Protein AF-A0A7C4ZQM5-F1 (afdb_monomer_lite)

InterPro domains:
  IPR015421 Pyridoxal phosphate-dependent transferase, major domain [G3DSA:3.40.640.10] (2-47)

pLDDT: mean 94.36, std 5.96, range [63.94, 98.19]

Foldseek 3Di:
DPDDDPVCCVVCPPDDADVVGDPDDDDPPDPDDDAPDPVRVCVVVVD

Secondary structure (DSSP, 8-state):
-----HHHHHHHTT--PPTTS-SSPP----S----S-HHHHHHHTT-

Organism: NCBI:txid187137

Radius of gyration: 16.52 Å; chains: 1; bounding box: 37×20×35 Å

Sequence (47 aa):
MPEYRYATLALHAGYTPEPGGPRQVPVAQSTSFVFESAEHAARLFAL

Structure (mmCIF, N/CA/C/O backbone):
data_AF-A0A7C4ZQM5-F1
#
_entry.id   AF-A0A7C4ZQM5-F1
#
loop_
_atom_site.group_PDB
_atom_site.id
_atom_site.type_symbol
_atom_site.label_atom_id
_atom_site.label_alt_id
_atom_site.label_comp_id
_atom_site.label_asym_id
_atom_site.label_entity_id
_atom_site.label_seq_id
_atom_site.pdbx_PDB_ins_code
_atom_site.Cartn_x
_atom_site.Cartn_y
_atom_site.Cartn_z
_atom_site.occupancy
_atom_site.B_iso_or_equiv
_atom_site.auth_seq_id
_atom_site.auth_comp_id
_atom_site.auth_asym_id
_atom_site.auth_atom_id
_atom_site.pdbx_PDB_model_num
ATOM 1 N N . MET A 1 1 ? 0.977 7.103 -20.128 1.00 63.94 1 MET A N 1
ATOM 2 C CA . MET A 1 1 ? 2.274 6.740 -19.513 1.00 63.94 1 MET A CA 1
ATOM 3 C C . MET A 1 1 ? 3.230 6.369 -20.635 1.00 63.94 1 MET A C 1
ATOM 5 O O . MET A 1 1 ? 2.734 5.827 -21.617 1.00 63.94 1 MET A O 1
ATOM 9 N N . PRO A 1 2 ? 4.531 6.693 -20.554 1.00 73.00 2 PRO A N 1
ATOM 10 C CA . PRO A 1 2 ? 5.500 6.249 -21.554 1.00 73.00 2 PRO A CA 1
ATOM 11 C C . PRO A 1 2 ? 5.442 4.728 -21.711 1.00 73.00 2 PRO A C 1
ATOM 13 O O . PRO A 1 2 ? 5.284 4.013 -20.720 1.00 73.00 2 PRO A O 1
ATOM 16 N N . GLU A 1 3 ? 5.554 4.237 -22.942 1.00 88.69 3 GLU A N 1
ATOM 17 C CA . GLU A 1 3 ? 5.566 2.801 -23.209 1.00 88.69 3 GLU A CA 1
ATOM 18 C C . GLU A 1 3 ? 6.956 2.241 -22.887 1.00 88.69 3 GLU A C 1
ATOM 20 O O . GLU A 1 3 ? 7.906 2.340 -23.666 1.00 88.69 3 GLU A O 1
ATOM 25 N N . TYR A 1 4 ? 7.103 1.719 -21.672 1.00 93.12 4 TYR A N 1
ATOM 26 C CA .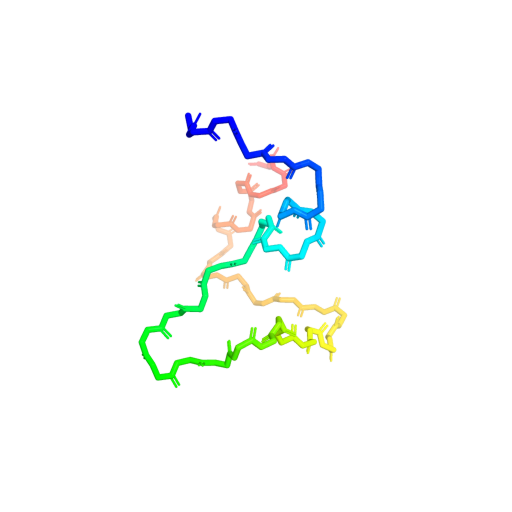 TYR A 1 4 ? 8.334 1.077 -21.227 1.00 93.12 4 TYR A CA 1
ATOM 27 C C . TYR A 1 4 ? 8.403 -0.377 -21.701 1.00 93.12 4 TYR A C 1
ATOM 29 O O . TYR A 1 4 ? 7.392 -1.065 -21.829 1.00 93.12 4 TYR A O 1
ATOM 37 N N . ARG A 1 5 ? 9.628 -0.879 -21.903 1.00 96.69 5 ARG A N 1
ATOM 38 C CA . ARG A 1 5 ? 9.862 -2.301 -22.196 1.00 96.69 5 ARG A CA 1
ATOM 39 C C . ARG A 1 5 ? 9.416 -3.168 -21.014 1.00 96.69 5 ARG A C 1
ATOM 41 O O . ARG A 1 5 ? 9.534 -2.755 -19.861 1.00 96.69 5 ARG A O 1
ATOM 48 N N . TYR A 1 6 ? 9.021 -4.411 -21.296 1.00 96.06 6 TYR A N 1
ATOM 49 C CA . TYR A 1 6 ? 8.572 -5.375 -20.281 1.00 96.06 6 TYR A CA 1
ATOM 50 C C . TYR A 1 6 ? 9.537 -5.508 -19.093 1.00 96.06 6 TYR A C 1
ATOM 52 O O . TYR A 1 6 ? 9.109 -5.440 -17.946 1.00 96.06 6 TYR A O 1
ATOM 60 N N . ALA A 1 7 ? 10.845 -5.621 -19.351 1.00 97.50 7 ALA A N 1
ATOM 61 C CA . ALA A 1 7 ? 11.852 -5.763 -18.295 1.00 97.50 7 ALA A CA 1
ATOM 62 C C . ALA A 1 7 ? 11.872 -4.577 -17.312 1.00 97.50 7 ALA A C 1
ATOM 64 O O . ALA A 1 7 ? 12.112 -4.761 -16.123 1.00 97.50 7 ALA A O 1
ATOM 65 N N . THR A 1 8 ? 11.586 -3.365 -17.790 1.00 95.62 8 THR A N 1
ATOM 66 C CA . THR A 1 8 ? 11.502 -2.169 -16.943 1.00 95.62 8 THR A CA 1
ATOM 67 C C .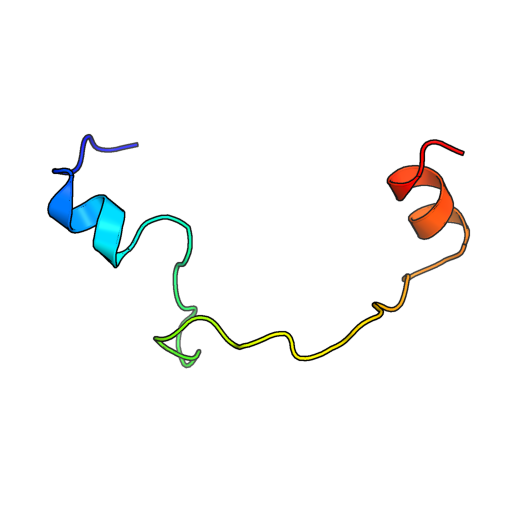 THR A 1 8 ? 10.241 -2.196 -16.087 1.00 95.62 8 THR A C 1
ATOM 69 O O . THR A 1 8 ? 10.305 -1.898 -14.897 1.00 95.62 8 THR A O 1
ATOM 72 N N . LEU A 1 9 ? 9.105 -2.588 -16.671 1.00 95.44 9 LEU A N 1
ATOM 73 C CA . LEU A 1 9 ? 7.842 -2.711 -15.943 1.00 95.44 9 LEU A CA 1
ATOM 74 C C . LEU A 1 9 ? 7.924 -3.795 -14.867 1.00 95.44 9 LEU A C 1
ATOM 76 O O . LEU A 1 9 ? 7.542 -3.542 -13.731 1.00 95.44 9 LEU A O 1
ATOM 80 N N . ALA A 1 10 ? 8.497 -4.955 -15.190 1.00 95.12 10 ALA A N 1
ATOM 81 C CA . ALA A 1 10 ? 8.686 -6.044 -14.237 1.00 95.12 10 ALA A CA 1
ATOM 82 C C . ALA A 1 10 ? 9.526 -5.630 -13.016 1.00 95.12 10 ALA A C 1
ATOM 84 O O . ALA A 1 10 ? 9.326 -6.165 -11.930 1.00 95.12 10 ALA A O 1
ATOM 85 N N . LEU A 1 11 ? 10.454 -4.682 -13.187 1.00 93.69 11 LEU A N 1
ATOM 86 C CA . LEU A 1 11 ? 11.328 -4.222 -12.111 1.00 93.69 11 LEU A CA 1
ATOM 87 C C . LEU A 1 11 ? 10.746 -3.056 -11.295 1.00 93.69 11 LEU A C 1
ATOM 89 O O . LEU A 1 11 ? 11.043 -2.947 -10.108 1.00 93.69 11 LEU A O 1
ATOM 93 N N . HIS A 1 12 ? 9.967 -2.164 -11.913 1.00 93.25 12 HIS A N 1
ATOM 94 C CA . HIS A 1 12 ? 9.618 -0.871 -11.305 1.00 93.25 12 HIS A CA 1
ATOM 95 C C . HIS A 1 12 ? 8.121 -0.551 -11.246 1.00 93.25 12 HIS A C 1
ATOM 97 O O . HIS A 1 12 ? 7.737 0.390 -10.553 1.00 93.25 12 HIS A O 1
ATOM 103 N N . ALA A 1 13 ? 7.262 -1.262 -11.977 1.00 93.94 13 ALA A N 1
ATOM 104 C CA . ALA A 1 13 ? 5.843 -0.924 -12.010 1.00 93.94 13 ALA A CA 1
ATOM 105 C C . ALA A 1 13 ? 5.185 -1.128 -10.634 1.00 93.94 13 ALA A C 1
ATOM 107 O O . ALA A 1 13 ? 5.431 -2.117 -9.950 1.00 93.94 13 ALA A O 1
ATOM 108 N N . GLY A 1 14 ? 4.316 -0.190 -10.248 1.00 93.81 14 GLY A N 1
ATOM 109 C CA . GLY A 1 14 ? 3.522 -0.273 -9.018 1.00 93.81 14 GLY A CA 1
ATOM 110 C C . GLY A 1 14 ? 4.180 0.302 -7.760 1.00 93.81 14 GLY A C 1
ATOM 111 O O . GLY A 1 14 ? 3.488 0.440 -6.756 1.00 93.81 14 GLY A O 1
ATOM 112 N N . TYR A 1 15 ? 5.461 0.692 -7.795 1.00 95.56 15 TYR A N 1
ATOM 113 C CA . TYR A 1 15 ? 6.115 1.324 -6.647 1.00 95.56 15 TYR A CA 1
ATOM 114 C C . TYR A 1 15 ? 7.099 2.422 -7.055 1.00 95.56 15 TYR A C 1
ATOM 116 O O . TYR A 1 15 ? 8.063 2.181 -7.780 1.00 95.56 15 TYR A O 1
ATOM 124 N N . THR A 1 16 ? 6.887 3.621 -6.515 1.00 94.31 16 THR A N 1
ATOM 125 C CA . THR A 1 16 ? 7.800 4.757 -6.661 1.00 94.31 16 THR A CA 1
ATOM 126 C C . THR A 1 16 ? 8.252 5.180 -5.267 1.00 94.31 16 THR A C 1
ATOM 128 O O . THR A 1 16 ? 7.439 5.732 -4.527 1.00 94.31 16 THR A O 1
ATOM 131 N N . PRO A 1 17 ? 9.517 4.930 -4.882 1.00 94.31 17 PRO A N 1
ATOM 132 C CA . PRO A 1 17 ? 10.033 5.373 -3.594 1.00 94.31 17 PRO A CA 1
ATOM 133 C C . PRO A 1 17 ? 9.968 6.895 -3.472 1.00 94.31 17 PRO A C 1
ATOM 135 O O . PRO A 1 17 ? 10.454 7.610 -4.352 1.00 94.31 17 PRO A O 1
ATOM 138 N N . GLU A 1 18 ? 9.427 7.386 -2.363 1.00 95.12 18 GLU A N 1
ATOM 139 C CA . GLU A 1 18 ? 9.529 8.799 -2.005 1.00 95.12 18 GLU A CA 1
ATOM 140 C C . GLU A 1 18 ? 10.981 9.179 -1.652 1.00 95.12 18 GLU A C 1
ATOM 142 O O . GL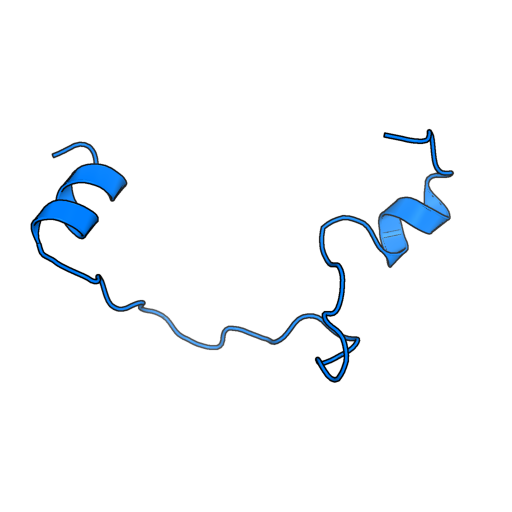U A 1 18 ? 11.793 8.306 -1.311 1.00 95.12 18 GLU A O 1
ATOM 147 N N . PRO A 1 19 ? 11.352 10.471 -1.717 1.00 96.44 19 PRO A N 1
ATOM 148 C CA . PRO A 1 19 ? 12.671 10.925 -1.287 1.00 96.44 19 PRO A CA 1
ATOM 149 C C . PRO A 1 19 ? 12.976 10.514 0.163 1.00 96.44 19 PRO A C 1
ATOM 151 O O . PRO A 1 19 ? 12.244 10.858 1.084 1.00 96.44 19 PRO A O 1
ATOM 154 N N . GLY A 1 20 ? 14.068 9.769 0.367 1.00 95.50 20 GLY A N 1
ATOM 155 C CA . GLY A 1 20 ? 14.453 9.233 1.683 1.00 95.50 20 GLY A CA 1
ATOM 156 C C . GLY A 1 20 ? 13.689 7.975 2.119 1.00 95.50 20 GLY A C 1
ATOM 157 O O . GLY A 1 20 ? 14.032 7.385 3.141 1.00 95.50 20 GLY A O 1
ATOM 158 N N . GLY A 1 21 ? 12.699 7.534 1.339 1.00 95.50 21 GLY A N 1
ATOM 159 C CA . GLY A 1 21 ? 11.949 6.307 1.575 1.00 95.50 21 GLY A CA 1
ATOM 160 C C . GLY A 1 21 ? 12.698 5.034 1.152 1.00 95.50 21 GLY A C 1
ATOM 161 O O . GLY A 1 21 ? 13.723 5.085 0.457 1.00 95.50 21 GLY A O 1
ATOM 162 N N . PRO A 1 22 ? 12.188 3.854 1.547 1.00 95.56 22 PRO A N 1
ATOM 163 C CA . PRO A 1 22 ? 12.800 2.580 1.202 1.00 95.56 22 PRO A CA 1
ATOM 164 C C . PRO A 1 22 ? 12.702 2.307 -0.303 1.00 95.56 22 PRO A C 1
ATOM 166 O O . PRO A 1 22 ? 11.662 2.498 -0.932 1.00 95.56 22 PRO A O 1
ATOM 169 N N . ARG A 1 23 ? 13.795 1.813 -0.895 1.00 94.19 23 ARG A N 1
ATOM 170 C CA . ARG A 1 23 ? 13.838 1.452 -2.325 1.00 94.19 23 ARG A CA 1
ATOM 171 C C . ARG A 1 23 ? 13.051 0.180 -2.638 1.00 94.19 23 ARG A C 1
ATOM 173 O O . ARG A 1 23 ? 12.569 0.036 -3.755 1.00 94.19 23 ARG A O 1
ATOM 180 N N . GLN A 1 24 ? 12.947 -0.724 -1.668 1.00 94.56 24 GLN A N 1
ATOM 181 C CA . GLN A 1 24 ? 12.112 -1.921 -1.741 1.00 94.56 24 GLN A CA 1
ATOM 182 C C . GLN A 1 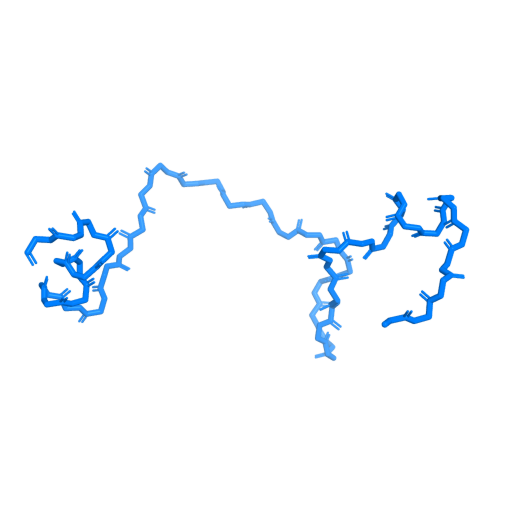24 ? 10.725 -1.624 -1.167 1.00 94.56 24 GLN A C 1
ATOM 184 O O . GLN A 1 24 ? 10.601 -0.804 -0.257 1.00 94.56 24 GLN A O 1
ATOM 189 N N . VAL A 1 25 ? 9.704 -2.317 -1.676 1.00 95.69 25 VAL A N 1
ATOM 190 C CA . VAL A 1 25 ? 8.345 -2.252 -1.127 1.00 95.69 25 VAL A CA 1
ATOM 191 C C . VAL A 1 25 ? 8.362 -2.821 0.298 1.00 95.69 25 VAL A C 1
ATOM 193 O O . VAL A 1 25 ? 8.813 -3.956 0.479 1.00 95.69 25 VAL A O 1
ATOM 196 N N . PRO A 1 26 ? 7.889 -2.078 1.313 1.00 95.19 26 PRO A N 1
ATOM 197 C CA . PRO A 1 26 ? 7.777 -2.606 2.667 1.00 95.19 26 PRO A CA 1
ATOM 198 C C . PRO A 1 26 ? 6.821 -3.801 2.743 1.00 95.19 26 PRO A C 1
ATOM 200 O O . PRO A 1 26 ? 5.769 -3.818 2.106 1.00 95.19 26 PRO A O 1
ATOM 203 N N . VAL A 1 27 ? 7.158 -4.789 3.573 1.00 96.06 27 VAL A N 1
ATOM 204 C CA . VAL A 1 27 ? 6.283 -5.940 3.825 1.00 96.06 27 VAL A CA 1
ATOM 205 C C . VAL A 1 27 ? 5.237 -5.555 4.871 1.00 96.06 27 VAL A C 1
ATOM 207 O O . VAL A 1 27 ? 5.565 -5.352 6.039 1.00 96.06 27 VAL A O 1
ATOM 210 N N . ALA A 1 28 ? 3.967 -5.480 4.467 1.00 96.56 28 ALA A N 1
ATOM 211 C CA . ALA A 1 28 ? 2.842 -5.252 5.374 1.00 96.56 28 ALA A CA 1
ATOM 2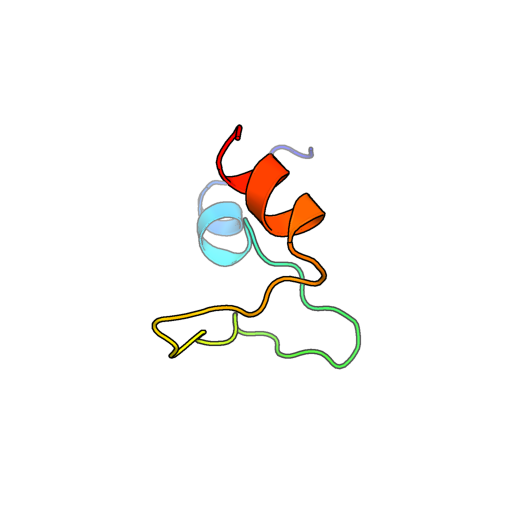12 C C . ALA A 1 28 ? 2.492 -6.542 6.142 1.00 96.56 28 ALA A C 1
ATOM 214 O O . ALA A 1 28 ? 1.519 -7.225 5.832 1.00 96.56 28 ALA A O 1
ATOM 215 N N . GLN A 1 29 ? 3.309 -6.902 7.135 1.00 98.19 29 GLN A N 1
ATOM 216 C CA . GLN A 1 29 ? 3.134 -8.114 7.945 1.00 98.19 29 GLN A CA 1
ATOM 217 C C . GLN A 1 29 ? 2.069 -7.917 9.041 1.00 98.19 29 GLN A C 1
ATOM 219 O O . GLN A 1 29 ? 2.358 -7.937 10.236 1.00 98.19 29 GLN A O 1
ATOM 224 N N . SER A 1 30 ? 0.826 -7.707 8.618 1.00 97.75 30 SER A N 1
ATOM 225 C CA . SER A 1 30 ? -0.349 -7.563 9.478 1.00 97.75 30 SER A CA 1
ATOM 226 C C . SER A 1 30 ? -1.526 -8.330 8.881 1.00 97.75 30 SER A C 1
ATOM 228 O O . SER A 1 30 ? -1.597 -8.536 7.672 1.00 97.75 30 SER A O 1
ATOM 230 N N . THR A 1 31 ? -2.467 -8.735 9.728 1.00 97.94 31 THR A N 1
ATOM 231 C CA . THR A 1 31 ? -3.749 -9.315 9.306 1.00 97.94 31 THR A CA 1
ATOM 232 C C . THR A 1 31 ? -4.892 -8.297 9.328 1.00 97.94 31 THR A C 1
ATOM 234 O O . THR A 1 31 ? -5.990 -8.609 8.873 1.00 97.94 31 THR A O 1
ATOM 237 N N . SER A 1 32 ? -4.658 -7.088 9.851 1.00 96.94 32 SER A N 1
ATOM 238 C CA . SER A 1 32 ? -5.676 -6.047 10.032 1.00 96.94 32 SER A CA 1
ATOM 239 C C . SER A 1 32 ? -5.136 -4.629 9.787 1.00 96.94 32 SER A C 1
ATOM 241 O O . SER A 1 32 ? -3.929 -4.381 9.864 1.00 96.94 32 SER A O 1
ATOM 243 N N . PHE A 1 33 ? -6.054 -3.697 9.498 1.00 96.50 33 PHE A N 1
ATOM 244 C CA . PHE A 1 33 ? -5.805 -2.261 9.326 1.00 96.50 33 PHE A CA 1
ATOM 245 C C . PHE A 1 33 ? -6.815 -1.449 10.149 1.00 96.50 33 PHE A C 1
ATOM 247 O O . PHE A 1 33 ? -7.935 -1.902 10.383 1.00 96.50 33 PHE A O 1
ATOM 254 N N . VAL A 1 34 ? -6.421 -0.255 10.595 1.00 97.19 34 VAL A N 1
ATOM 255 C CA . VAL A 1 34 ? -7.292 0.662 11.349 1.00 97.19 34 VAL A CA 1
ATOM 256 C C . VAL A 1 34 ? -8.059 1.561 10.382 1.00 97.19 34 VAL A C 1
ATOM 258 O O . VAL A 1 34 ? -7.489 2.058 9.413 1.00 97.19 34 VAL A O 1
ATOM 261 N N . PHE A 1 35 ? -9.339 1.804 10.671 1.00 97.56 35 PHE A N 1
ATOM 262 C CA . PHE A 1 35 ? -10.144 2.791 9.953 1.00 97.56 35 PHE A CA 1
ATOM 263 C C . PHE A 1 35 ? -10.112 4.141 10.663 1.00 97.56 35 PHE A C 1
ATOM 265 O O . PHE A 1 35 ? -10.178 4.215 11.887 1.00 97.56 35 PHE A O 1
ATOM 272 N N . GLU A 1 36 ? -10.083 5.214 9.878 1.00 97.00 36 GLU A N 1
ATOM 273 C CA . GLU A 1 36 ? -10.151 6.590 10.392 1.00 97.00 36 GLU A CA 1
ATOM 274 C C . GLU A 1 36 ? -11.471 6.892 11.128 1.00 97.00 36 GLU A C 1
ATOM 276 O O . GLU A 1 36 ? -11.500 7.706 12.045 1.00 97.00 36 GLU A O 1
ATOM 281 N N . SER A 1 37 ? -12.578 6.254 10.725 1.00 97.81 37 SER A N 1
ATOM 282 C CA . SER A 1 37 ? -13.896 6.367 11.366 1.00 97.81 37 SER A CA 1
ATOM 283 C C . SER A 1 37 ? -14.818 5.210 10.959 1.00 97.81 37 SER A C 1
ATOM 285 O O . SER A 1 37 ? -14.546 4.507 9.983 1.00 97.81 37 SER A O 1
ATOM 287 N N . ALA A 1 38 ? -15.940 5.038 11.667 1.00 97.50 38 ALA A N 1
ATOM 288 C CA . ALA A 1 38 ? -16.974 4.062 11.300 1.00 97.50 38 ALA A CA 1
ATOM 289 C C . ALA A 1 38 ? -17.551 4.325 9.895 1.00 97.50 38 ALA A C 1
ATOM 291 O O . ALA A 1 38 ? -17.755 3.401 9.117 1.00 97.50 38 ALA A O 1
ATOM 292 N N . GLU A 1 39 ? -17.730 5.599 9.551 1.00 97.56 39 GLU A N 1
ATOM 293 C CA . GLU A 1 39 ? -18.210 6.060 8.248 1.00 97.56 39 GLU A CA 1
ATOM 294 C C . GLU A 1 39 ? -17.188 5.784 7.121 1.00 97.56 39 GLU A C 1
ATOM 296 O O . GLU A 1 39 ? -17.553 5.381 6.018 1.00 97.56 39 GLU A O 1
ATOM 301 N N . HIS A 1 40 ? -15.881 5.914 7.392 1.00 96.81 40 HIS A N 1
ATOM 302 C CA . HIS A 1 40 ? -14.838 5.481 6.451 1.00 96.81 40 HIS A CA 1
ATOM 303 C C . HIS A 1 40 ? -14.903 3.967 6.202 1.00 96.81 40 HIS A C 1
ATOM 305 O O . HIS A 1 40 ? -14.867 3.542 5.047 1.00 96.81 40 HIS A O 1
ATOM 311 N N . ALA A 1 41 ? -15.054 3.163 7.257 1.00 96.88 41 ALA A N 1
ATOM 312 C CA . ALA A 1 41 ? -15.208 1.719 7.113 1.00 96.88 41 ALA A CA 1
ATOM 313 C C . ALA A 1 41 ? -16.447 1.368 6.272 1.00 96.88 41 ALA A C 1
ATOM 315 O O . ALA A 1 41 ? -16.336 0.590 5.329 1.00 96.88 41 ALA A O 1
ATOM 316 N N . ALA A 1 42 ? -17.597 1.991 6.552 1.00 97.25 42 ALA A N 1
ATOM 317 C CA . ALA A 1 42 ? -18.838 1.757 5.815 1.00 97.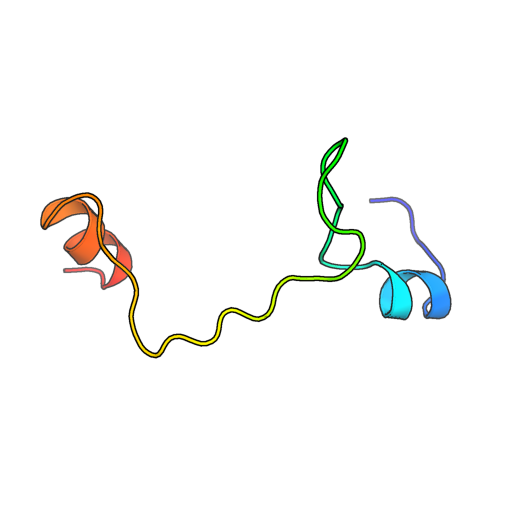25 42 ALA A CA 1
ATOM 318 C C . ALA A 1 42 ? -18.663 1.972 4.302 1.00 97.25 42 ALA A C 1
ATOM 320 O O . ALA A 1 42 ? -18.993 1.086 3.516 1.00 97.25 42 ALA A O 1
ATOM 321 N N . ARG A 1 43 ? -18.022 3.073 3.885 1.00 96.75 43 ARG A N 1
ATOM 322 C CA . ARG A 1 43 ? -17.747 3.337 2.461 1.00 96.75 43 ARG A CA 1
ATOM 323 C C . ARG A 1 43 ? -16.856 2.291 1.794 1.00 96.75 43 ARG A C 1
ATOM 325 O O . ARG A 1 43 ? -17.089 1.965 0.634 1.00 96.75 43 ARG A O 1
ATOM 332 N N . LEU A 1 44 ? -15.845 1.771 2.495 1.00 96.31 44 LEU A N 1
ATOM 333 C CA . LEU A 1 44 ? -14.963 0.729 1.951 1.00 96.31 44 LEU A CA 1
ATOM 334 C C . LEU A 1 44 ? -15.691 -0.606 1.735 1.00 96.31 44 LEU A C 1
ATOM 336 O O . LEU A 1 44 ? -15.290 -1.378 0.866 1.00 96.31 44 LEU A O 1
ATOM 340 N N . PHE A 1 45 ? -16.759 -0.861 2.496 1.00 96.25 45 PHE A N 1
ATOM 341 C CA . PHE A 1 45 ? -17.572 -2.079 2.409 1.00 96.25 45 PHE A CA 1
ATOM 342 C C . PHE A 1 45 ? -18.947 -1.869 1.755 1.00 96.25 45 PHE A C 1
ATOM 344 O O . PHE A 1 45 ? -19.746 -2.802 1.735 1.00 96.25 45 PHE A O 1
ATOM 351 N N . ALA A 1 46 ? -19.200 -0.682 1.190 1.00 91.81 46 ALA A N 1
ATOM 352 C CA . ALA A 1 46 ? -20.465 -0.297 0.558 1.00 91.81 46 ALA A CA 1
ATOM 353 C C . ALA A 1 46 ? -21.705 -0.500 1.461 1.00 91.81 46 ALA A C 1
ATOM 355 O O . ALA A 1 46 ? -22.720 -1.037 1.013 1.00 91.81 46 ALA A O 1
ATOM 356 N N . LEU A 1 47 ? -21.593 -0.088 2.729 1.00 86.62 47 LEU A N 1
ATOM 357 C CA . LEU A 1 47 ? -22.651 -0.135 3.748 1.00 86.62 47 LEU A CA 1
ATOM 358 C C . LEU A 1 47 ? -23.404 1.192 3.890 1.00 86.62 47 LEU A C 1
ATOM 360 O O . LEU A 1 47 ? -22.816 2.244 3.553 1.00 86.62 47 LEU A O 1
#